Protein AF-A0A7V2T568-F1 (afdb_monomer)

Radius of gyration: 12.71 Å; Cα contacts (8 Å, |Δi|>4): 150; chains: 1; bounding box: 30×33×33 Å

Secondary structure (DSSP, 8-state):
------HHHHHHHHHHHHHHHTSTTGGGPPPHHHHHHHHHHHHHH--SEEEEE--TTSHHHHHHHHSTT--SEEEEE---HHHHHHHHHHS-GGGTTT-

Foldseek 3Di:
DDQAFDPVLLVLLVVLLVLQCPDPQNPDADHSVRSSSVLSCCVVVLEQEEEAEACFLNSNVQSCQVRPSHRQAYHYDHDDPVRVVNNVVSDDPVSVNRD

Solvent-accessible surface area (backbone atoms only — not comparable to full-atom values): 5601 Å² total; per-residue (Å²): 133,88,77,66,54,49,74,67,25,41,49,55,17,42,52,53,34,58,66,42,62,79,40,88,76,39,91,75,55,70,48,42,69,58,39,8,41,49,40,26,48,38,66,75,65,48,52,53,66,47,82,42,82,64,37,49,48,28,59,61,56,46,50,52,70,69,37,90,62,53,45,60,32,42,46,71,39,72,85,54,68,69,27,54,57,36,25,66,71,65,47,63,78,87,48,55,89,30,81

Sequence (99 aa):
MDILPTVEDETLALEIYRKFRRRPGAERIASAFALAHLAAILRQRRPRSVLEIGAGIGTVTALLLEHPSGVDRVVATENHPFCLEQLERNLDPGSRGRL

Nearest PDB structures (foldseek):
  3cbg-assembly1_A-2  TM=6.811E-01  e=4.655E-03  Synechocystis sp. PCC 6803
  5log-assembly1_A  TM=6.805E-01  e=8.647E-03  Myxococcus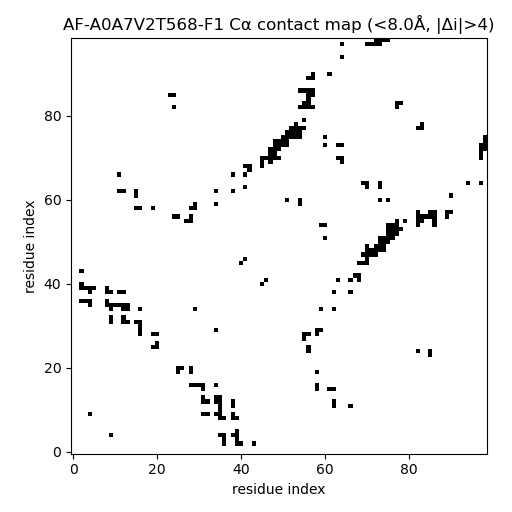 xanthus
  3tfw-assembly1_B-2  TM=5.924E-01  e=6.750E-03  Klebsiella pneumoniae subsp. pneumoniae MGH 78578
  2hnk-assembly1_C  TM=6.834E-01  e=5.543E-02  Leptospira interrogans
  8xdt-assembly1_B  TM=6.906E-01  e=8.037E-02  Lycoris longituba

Structure (mmCIF, N/CA/C/O backbone):
data_AF-A0A7V2T568-F1
#
_entry.id   AF-A0A7V2T568-F1
#
loop_
_atom_site.group_PDB
_atom_site.id
_atom_site.type_symbol
_atom_site.label_atom_id
_atom_site.label_alt_id
_atom_site.label_comp_id
_atom_site.label_asym_id
_atom_site.label_entity_id
_atom_site.label_seq_id
_atom_site.pdbx_PDB_ins_code
_atom_site.Cartn_x
_atom_site.Cartn_y
_atom_site.Cartn_z
_atom_site.occupancy
_atom_site.B_iso_or_equiv
_atom_site.auth_seq_id
_atom_site.auth_comp_id
_atom_site.auth_asym_id
_atom_site.auth_atom_id
_atom_site.pdbx_PDB_model_num
ATOM 1 N N . MET A 1 1 ? -14.542 18.824 4.911 1.00 60.22 1 MET A N 1
ATOM 2 C CA . MET A 1 1 ? -14.415 17.977 6.114 1.00 60.22 1 MET A CA 1
ATOM 3 C C . MET A 1 1 ? -13.032 17.381 6.029 1.00 60.22 1 MET A C 1
ATOM 5 O O . MET A 1 1 ? -12.788 16.616 5.101 1.00 60.22 1 MET A O 1
ATOM 9 N N . ASP A 1 2 ? -12.129 17.829 6.891 1.00 83.38 2 ASP A N 1
ATOM 10 C CA . ASP A 1 2 ? -10.715 17.477 6.791 1.00 83.38 2 ASP A CA 1
ATOM 11 C C . ASP A 1 2 ? -10.510 16.082 7.382 1.00 83.38 2 ASP A C 1
ATOM 13 O O . ASP A 1 2 ? -10.732 15.850 8.570 1.00 83.38 2 ASP A O 1
ATOM 17 N N . ILE A 1 3 ? -10.175 15.120 6.522 1.00 89.25 3 ILE A N 1
ATOM 18 C CA . ILE A 1 3 ? -9.828 13.760 6.935 1.00 89.25 3 ILE A CA 1
ATOM 19 C C . ILE A 1 3 ? -8.342 13.774 7.273 1.00 89.25 3 ILE A C 1
ATOM 21 O O . ILE A 1 3 ? -7.504 13.775 6.374 1.00 89.25 3 ILE A O 1
ATOM 25 N N . LEU A 1 4 ? -8.036 13.813 8.569 1.00 96.38 4 LEU A N 1
ATOM 26 C CA . LEU A 1 4 ? -6.666 13.797 9.071 1.00 96.38 4 LEU A CA 1
ATOM 27 C C . LEU A 1 4 ? -6.269 12.387 9.547 1.00 96.38 4 LEU A C 1
ATOM 29 O O . LEU A 1 4 ? -7.103 11.705 10.164 1.00 96.38 4 LEU A O 1
ATOM 33 N N . PRO A 1 5 ? -5.025 11.949 9.274 1.00 97.50 5 PRO A N 1
ATOM 34 C CA . PRO A 1 5 ? -4.476 10.711 9.820 1.00 97.50 5 PRO A CA 1
ATOM 35 C C . PRO A 1 5 ? -4.412 10.707 11.350 1.00 97.50 5 PRO A C 1
ATOM 37 O O . PRO A 1 5 ? -4.143 11.735 11.971 1.00 97.50 5 PRO A O 1
ATOM 40 N N . THR A 1 6 ? -4.645 9.541 11.954 1.00 97.81 6 THR A N 1
ATOM 41 C CA . THR A 1 6 ? -4.275 9.257 13.349 1.00 97.81 6 THR A CA 1
ATOM 42 C C . THR A 1 6 ? -2.906 8.577 13.423 1.00 97.81 6 THR A C 1
ATOM 44 O O . THR A 1 6 ? -2.337 8.185 12.405 1.00 97.81 6 THR A O 1
ATOM 47 N N . VAL A 1 7 ? -2.394 8.373 14.641 1.00 98.25 7 VAL A N 1
ATOM 48 C CA . VAL A 1 7 ? -1.145 7.629 14.878 1.00 98.25 7 VAL A CA 1
ATOM 49 C C . VAL A 1 7 ? -1.226 6.203 14.322 1.00 98.25 7 VAL A C 1
ATOM 51 O O . VAL A 1 7 ? -0.243 5.686 13.794 1.00 98.25 7 VAL A O 1
ATOM 54 N N . GLU A 1 8 ? -2.393 5.562 14.394 1.00 97.75 8 GLU A N 1
ATOM 55 C CA . GLU A 1 8 ? -2.614 4.226 13.835 1.00 97.75 8 GLU A CA 1
ATOM 56 C C . GLU A 1 8 ? -2.537 4.236 12.301 1.00 97.75 8 GLU A C 1
ATOM 58 O O . GLU A 1 8 ? -1.889 3.364 11.719 1.00 97.75 8 GLU A O 1
ATOM 63 N N . ASP A 1 9 ? -3.135 5.245 11.653 1.00 98.31 9 ASP A N 1
ATOM 64 C CA . ASP A 1 9 ? -3.070 5.422 10.196 1.00 98.31 9 ASP A CA 1
ATOM 65 C C . ASP A 1 9 ? -1.612 5.630 9.740 1.00 98.31 9 ASP A C 1
ATOM 67 O O . ASP A 1 9 ? -1.156 5.029 8.764 1.00 98.31 9 ASP A O 1
ATOM 71 N N . GLU A 1 10 ? -0.856 6.454 10.474 1.00 98.56 10 GLU A N 1
ATOM 72 C CA . GLU A 1 10 ? 0.563 6.722 10.218 1.00 98.56 10 GLU A CA 1
ATOM 73 C C . GLU A 1 10 ? 1.445 5.492 10.447 1.00 98.56 10 GLU A C 1
ATOM 75 O O . GLU A 1 10 ? 2.373 5.241 9.674 1.00 98.56 10 GLU A O 1
ATOM 80 N N . THR A 1 11 ? 1.147 4.704 11.482 1.00 98.50 11 THR A N 1
ATOM 81 C CA . THR A 1 11 ? 1.892 3.482 11.810 1.00 98.50 11 THR A CA 1
ATOM 82 C C . THR A 1 11 ? 1.744 2.453 10.696 1.00 98.50 11 THR A C 1
ATOM 84 O O . THR A 1 11 ? 2.752 2.012 10.138 1.00 98.50 11 THR A O 1
ATOM 87 N N . LEU A 1 12 ? 0.506 2.150 10.290 1.00 98.19 12 LEU A N 1
ATOM 88 C CA . LEU A 1 12 ? 0.230 1.235 9.179 1.00 98.19 12 LEU A CA 1
ATOM 89 C C . LEU A 1 12 ? 0.879 1.728 7.877 1.00 98.19 12 LEU A C 1
ATOM 91 O O . LEU A 1 12 ? 1.535 0.968 7.161 1.00 98.19 12 LEU A O 1
ATOM 95 N N . ALA A 1 13 ? 0.745 3.021 7.577 1.00 98.44 13 ALA A N 1
ATOM 96 C CA . ALA A 1 13 ? 1.350 3.622 6.395 1.00 98.44 13 ALA A CA 1
ATOM 97 C C . ALA A 1 13 ? 2.879 3.477 6.377 1.00 98.44 13 ALA A C 1
ATOM 99 O O . ALA A 1 13 ? 3.466 3.175 5.334 1.00 98.44 13 ALA A O 1
ATOM 100 N N . LEU A 1 14 ? 3.534 3.670 7.523 1.00 98.56 14 LEU A N 1
ATOM 101 C CA . LEU A 1 14 ? 4.982 3.551 7.654 1.00 98.56 14 LEU A CA 1
ATOM 102 C C . LEU A 1 14 ? 5.457 2.099 7.529 1.00 98.56 14 LEU A C 1
ATOM 104 O O . LEU A 1 14 ? 6.506 1.857 6.926 1.00 98.56 14 LEU A O 1
ATOM 108 N N . GLU A 1 15 ? 4.705 1.141 8.066 1.00 98.19 15 GLU A N 1
ATOM 109 C CA . GLU A 1 15 ? 4.975 -0.293 7.921 1.00 98.19 15 GLU A CA 1
ATOM 110 C C . GLU A 1 15 ? 4.908 -0.727 6.455 1.00 98.19 15 GLU A C 1
ATOM 112 O O . GLU A 1 15 ? 5.885 -1.276 5.929 1.00 98.19 15 GLU A O 1
ATOM 117 N N . ILE A 1 16 ? 3.816 -0.389 5.760 1.00 97.94 16 ILE A N 1
ATOM 118 C CA . ILE A 1 16 ? 3.649 -0.665 4.327 1.00 97.94 16 ILE A CA 1
ATOM 119 C C . ILE A 1 16 ? 4.749 0.027 3.517 1.00 97.94 16 ILE A C 1
ATOM 121 O O . ILE A 1 16 ? 5.426 -0.608 2.707 1.00 97.94 16 ILE A O 1
ATOM 125 N N . TYR A 1 17 ? 5.012 1.312 3.763 1.00 98.50 17 TYR A N 1
ATOM 126 C CA . TYR A 1 17 ? 6.070 2.031 3.055 1.00 98.50 17 TYR A CA 1
ATOM 127 C C . TYR A 1 17 ? 7.440 1.362 3.239 1.00 98.50 17 TYR A C 1
ATOM 129 O O . TYR A 1 17 ? 8.157 1.134 2.265 1.00 98.50 17 TYR A O 1
ATOM 137 N N . ARG A 1 18 ? 7.811 0.991 4.472 1.00 98.06 18 ARG A N 1
ATOM 138 C CA . ARG A 1 18 ? 9.089 0.313 4.763 1.00 98.06 18 ARG A CA 1
ATOM 139 C C . ARG A 1 18 ? 9.179 -1.063 4.105 1.00 98.06 18 ARG A C 1
ATOM 141 O O . ARG A 1 18 ? 10.254 -1.404 3.605 1.00 98.06 18 ARG A O 1
ATOM 148 N N . LYS A 1 19 ? 8.074 -1.816 4.069 1.00 96.38 19 LYS A N 1
ATOM 149 C CA . LYS A 1 19 ? 7.959 -3.108 3.370 1.00 96.38 19 LYS A CA 1
ATOM 150 C C . LYS A 1 19 ? 8.264 -2.959 1.879 1.00 96.38 19 LYS A C 1
ATOM 152 O O . LYS A 1 19 ? 9.004 -3.771 1.331 1.00 96.38 19 LYS A O 1
ATOM 157 N N . PHE A 1 20 ? 7.753 -1.909 1.234 1.00 97.88 20 PHE A N 1
ATOM 158 C CA . PHE A 1 20 ? 7.905 -1.712 -0.211 1.00 97.88 20 PHE A CA 1
ATOM 159 C C . PHE A 1 20 ? 9.159 -0.944 -0.630 1.00 97.88 20 PHE A C 1
ATOM 161 O O . PHE A 1 20 ? 9.702 -1.226 -1.692 1.00 97.88 20 PHE A O 1
ATOM 168 N N . ARG A 1 21 ? 9.693 -0.049 0.208 1.00 97.81 21 ARG A N 1
ATOM 169 C CA . ARG A 1 21 ? 10.874 0.774 -0.121 1.00 97.81 21 ARG A CA 1
ATOM 170 C C . ARG A 1 21 ? 12.129 -0.039 -0.465 1.00 97.81 21 ARG A C 1
ATOM 172 O O . ARG A 1 21 ? 13.034 0.476 -1.109 1.00 97.81 21 ARG A O 1
ATOM 179 N N . ARG A 1 22 ? 12.211 -1.288 -0.005 1.00 95.62 22 ARG A N 1
ATOM 180 C CA . ARG A 1 22 ? 13.354 -2.188 -0.244 1.00 95.62 22 ARG A CA 1
ATOM 181 C C . ARG A 1 22 ? 13.157 -3.122 -1.443 1.00 95.62 22 ARG A C 1
ATOM 183 O O . ARG A 1 22 ? 14.019 -3.958 -1.691 1.00 95.62 22 ARG A O 1
ATOM 190 N N . ARG A 1 23 ? 12.019 -3.036 -2.138 1.00 96.50 23 ARG A N 1
ATOM 191 C CA . ARG A 1 23 ? 11.657 -3.938 -3.237 1.00 96.50 23 ARG A CA 1
ATOM 192 C C . ARG A 1 23 ? 12.095 -3.362 -4.592 1.00 96.50 23 ARG A C 1
ATOM 194 O O . ARG A 1 23 ? 12.183 -2.141 -4.721 1.00 96.50 23 ARG A O 1
ATOM 201 N N . PRO A 1 24 ? 12.349 -4.205 -5.607 1.00 96.94 24 PRO A N 1
ATOM 202 C CA . PRO A 1 24 ? 12.553 -3.729 -6.974 1.00 96.94 24 PRO A CA 1
ATOM 203 C C . PRO A 1 24 ? 11.362 -2.880 -7.448 1.00 96.94 24 PRO A C 1
ATOM 205 O O . PRO A 1 24 ? 10.214 -3.281 -7.258 1.00 96.94 24 PRO A O 1
ATOM 208 N N . GLY A 1 25 ? 11.622 -1.721 -8.065 1.00 94.69 25 GLY A N 1
ATOM 209 C CA . G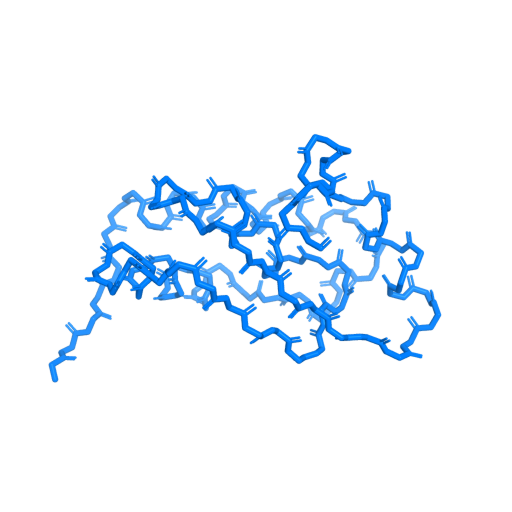LY A 1 25 ? 10.573 -0.797 -8.523 1.00 94.69 25 GLY A CA 1
ATOM 210 C C . GLY A 1 25 ? 10.091 0.213 -7.477 1.00 94.69 25 GLY A C 1
ATOM 211 O O . GLY A 1 25 ? 9.051 0.851 -7.663 1.00 94.69 25 GLY A O 1
ATOM 212 N N . ALA A 1 26 ? 10.802 0.345 -6.352 1.00 95.75 26 ALA A N 1
ATOM 213 C CA . ALA A 1 26 ? 10.427 1.231 -5.252 1.00 95.75 26 ALA A CA 1
ATOM 214 C C . ALA A 1 26 ? 10.524 2.734 -5.582 1.00 95.75 26 ALA A C 1
ATOM 216 O O . ALA A 1 26 ? 10.092 3.565 -4.785 1.00 95.75 26 ALA A O 1
ATOM 217 N N . GLU A 1 27 ? 11.074 3.117 -6.734 1.00 94.75 27 GLU A N 1
ATOM 218 C CA . GLU A 1 27 ? 11.346 4.514 -7.099 1.00 94.75 27 GLU A CA 1
ATOM 219 C C . GLU A 1 27 ? 10.064 5.343 -7.269 1.00 94.75 27 GLU A C 1
ATOM 221 O O . GLU A 1 27 ? 10.107 6.571 -7.217 1.00 94.75 27 GLU A O 1
ATOM 226 N N . ARG A 1 28 ? 8.920 4.677 -7.478 1.00 93.12 28 ARG A N 1
ATOM 227 C CA . ARG A 1 28 ? 7.624 5.313 -7.771 1.00 93.12 28 ARG A CA 1
ATOM 228 C C . ARG A 1 28 ? 6.497 4.872 -6.835 1.00 93.12 28 ARG A C 1
ATOM 230 O O . ARG A 1 28 ? 5.329 5.004 -7.188 1.00 93.12 28 ARG A O 1
ATOM 237 N N . ILE A 1 29 ? 6.824 4.339 -5.658 1.00 97.50 29 ILE A N 1
ATOM 238 C CA . ILE A 1 29 ? 5.805 3.921 -4.685 1.00 97.50 29 ILE A CA 1
ATOM 239 C C . ILE A 1 29 ? 5.140 5.120 -4.012 1.00 97.50 29 ILE A C 1
ATOM 241 O O . ILE A 1 29 ? 5.727 6.198 -3.892 1.00 97.50 29 ILE A O 1
ATOM 245 N N . ALA A 1 30 ? 3.926 4.907 -3.509 1.00 97.12 30 ALA A N 1
ATOM 246 C CA . ALA A 1 30 ? 3.254 5.889 -2.672 1.00 97.12 30 ALA A CA 1
ATOM 247 C C . ALA A 1 30 ? 4.101 6.224 -1.432 1.00 97.12 30 ALA A C 1
ATOM 249 O O . ALA A 1 30 ? 4.670 5.343 -0.782 1.00 97.12 30 ALA A O 1
ATOM 250 N N . SER A 1 31 ? 4.184 7.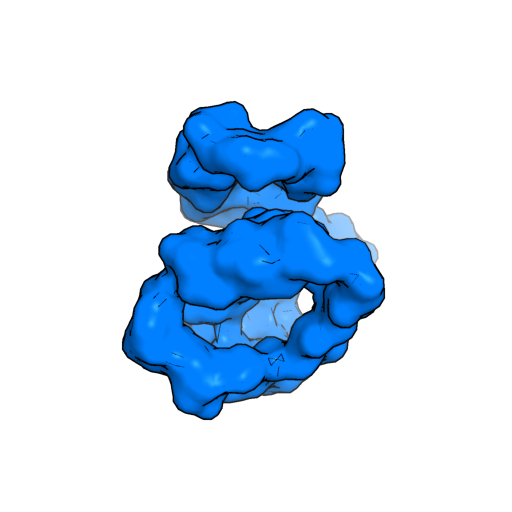513 -1.101 1.00 97.88 31 SER A N 1
ATOM 251 C CA . SER A 1 31 ? 4.884 7.975 0.097 1.00 97.88 31 SER A CA 1
ATOM 252 C C . SER A 1 31 ? 4.125 7.570 1.363 1.00 97.88 31 SER A C 1
ATOM 254 O O . SER A 1 31 ? 2.903 7.425 1.343 1.00 97.88 31 SER A O 1
ATOM 256 N N . ALA A 1 32 ? 4.828 7.467 2.495 1.00 98.06 32 ALA A N 1
ATOM 257 C CA . ALA A 1 32 ? 4.184 7.234 3.792 1.00 98.06 32 ALA A CA 1
ATOM 258 C C . ALA A 1 32 ? 3.105 8.291 4.105 1.00 98.06 32 ALA A C 1
ATOM 260 O O . ALA A 1 32 ? 2.051 7.959 4.632 1.00 98.06 32 ALA A O 1
ATOM 261 N N . PHE A 1 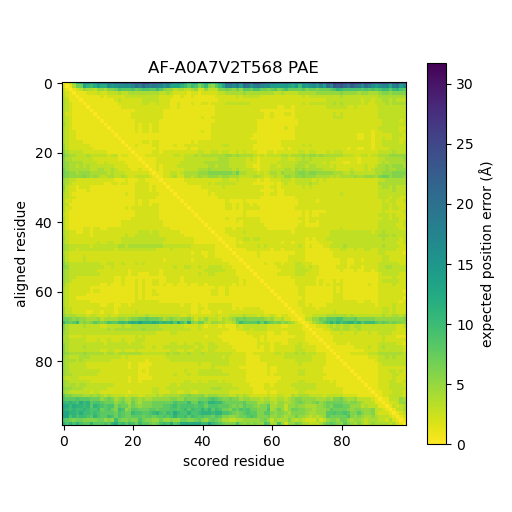33 ? 3.324 9.548 3.700 1.00 98.00 33 PHE A N 1
ATOM 262 C CA . PHE A 1 33 ? 2.337 10.621 3.843 1.00 98.00 33 PHE A CA 1
ATOM 263 C C . PHE A 1 33 ? 1.042 10.341 3.064 1.00 98.00 33 PHE A C 1
ATOM 265 O O . PHE A 1 33 ? -0.052 10.473 3.614 1.00 98.00 33 PHE A O 1
ATOM 272 N N . ALA A 1 34 ? 1.156 9.934 1.794 1.00 98.12 34 ALA A N 1
ATOM 273 C CA . ALA A 1 34 ? -0.003 9.609 0.965 1.00 98.12 34 ALA A CA 1
ATOM 274 C C . ALA A 1 34 ? -0.745 8.371 1.495 1.00 98.12 34 ALA A C 1
ATOM 276 O O . ALA A 1 34 ? -1.974 8.363 1.556 1.00 98.12 34 ALA A O 1
ATOM 277 N N . LEU A 1 35 ? 0.003 7.355 1.936 1.00 98.56 35 LEU A N 1
ATOM 278 C CA . LEU A 1 35 ? -0.553 6.143 2.534 1.00 98.56 35 LEU A CA 1
ATOM 279 C C . LEU A 1 35 ? -1.311 6.442 3.838 1.00 98.56 35 LEU A C 1
ATOM 281 O O . LEU A 1 35 ? -2.395 5.903 4.028 1.00 98.56 35 LEU A O 1
ATOM 285 N N . ALA A 1 36 ? -0.808 7.339 4.693 1.00 98.56 36 ALA A N 1
ATOM 286 C CA . ALA A 1 36 ? -1.479 7.711 5.943 1.00 98.56 36 ALA A CA 1
ATOM 287 C C . ALA A 1 36 ? -2.830 8.400 5.691 1.00 98.56 36 ALA A C 1
ATOM 289 O O . ALA A 1 36 ? -3.829 8.094 6.339 1.00 98.56 36 ALA A O 1
ATOM 290 N N . HIS A 1 37 ? -2.898 9.284 4.692 1.00 98.19 37 HIS A N 1
ATOM 291 C CA . HIS A 1 37 ? -4.159 9.926 4.310 1.00 98.19 37 HIS A CA 1
ATOM 292 C C . HIS A 1 37 ? -5.137 8.940 3.674 1.00 98.19 37 HIS A C 1
ATOM 294 O O . HIS A 1 37 ? -6.335 8.994 3.953 1.00 98.19 37 HIS A O 1
ATOM 300 N N . LEU A 1 38 ? -4.644 8.006 2.858 1.00 98.00 38 LEU A N 1
ATOM 301 C CA . LEU A 1 38 ? -5.485 6.946 2.315 1.00 98.00 38 LEU A CA 1
ATOM 302 C C . LEU A 1 38 ? -6.031 6.040 3.431 1.00 98.00 38 LEU A C 1
ATOM 304 O O . LEU A 1 38 ? -7.227 5.759 3.433 1.00 98.00 38 LEU A O 1
ATOM 308 N N . ALA A 1 39 ? -5.212 5.653 4.412 1.00 98.31 39 ALA A N 1
ATOM 309 C CA . ALA A 1 39 ? -5.660 4.897 5.584 1.00 98.31 39 ALA A CA 1
ATOM 310 C C . ALA A 1 39 ? -6.763 5.646 6.354 1.00 98.31 39 ALA A C 1
ATOM 312 O O . ALA A 1 39 ? -7.836 5.094 6.600 1.00 98.31 39 ALA A O 1
ATOM 313 N N . ALA A 1 40 ? -6.584 6.948 6.592 1.00 98.06 40 ALA A N 1
ATOM 314 C CA . ALA A 1 40 ? -7.602 7.783 7.227 1.00 98.06 40 ALA A CA 1
ATOM 315 C C . ALA A 1 40 ? -8.929 7.805 6.439 1.00 98.06 40 ALA A C 1
ATOM 317 O O . ALA A 1 40 ? -10.015 7.714 7.024 1.00 98.06 40 ALA A O 1
ATOM 318 N N . ILE A 1 41 ? -8.859 7.869 5.103 1.00 97.31 41 ILE A N 1
ATOM 319 C CA . ILE A 1 41 ? -10.035 7.776 4.226 1.00 97.31 41 ILE A CA 1
ATOM 320 C C . ILE A 1 41 ? -10.705 6.405 4.370 1.00 97.31 41 ILE A C 1
ATOM 322 O O . ILE A 1 41 ? -11.924 6.350 4.540 1.00 97.31 41 ILE A O 1
ATOM 326 N N . LEU A 1 42 ? -9.948 5.306 4.344 1.00 97.56 42 LEU A N 1
ATOM 327 C CA . LEU A 1 42 ? -10.485 3.947 4.493 1.00 97.56 42 LEU A CA 1
ATOM 328 C C . LEU A 1 42 ? -11.155 3.748 5.854 1.00 97.56 42 LEU A C 1
ATOM 330 O O . LEU A 1 42 ? -12.264 3.217 5.924 1.00 97.56 42 LEU A O 1
ATOM 334 N N . ARG A 1 43 ? -10.529 4.229 6.930 1.00 96.69 43 ARG A N 1
ATOM 335 C CA . ARG A 1 43 ? -11.065 4.174 8.295 1.00 96.69 43 ARG A CA 1
ATOM 336 C C . ARG A 1 43 ? -12.394 4.914 8.425 1.00 96.69 43 ARG A C 1
ATOM 338 O O . ARG A 1 43 ? -13.318 4.387 9.042 1.00 96.69 43 ARG A O 1
ATOM 345 N N . GLN A 1 44 ? -12.509 6.108 7.843 1.00 96.06 44 GLN A N 1
ATOM 346 C CA . GLN A 1 44 ? -13.722 6.925 7.957 1.00 96.06 44 GLN A CA 1
ATOM 347 C C . GLN A 1 44 ? -14.827 6.522 6.976 1.00 96.06 44 GLN A C 1
ATOM 349 O O . GLN A 1 44 ? -16.004 6.551 7.329 1.00 96.06 44 GLN A O 1
ATOM 354 N N . ARG A 1 45 ? -14.472 6.172 5.734 1.00 95.75 45 ARG A N 1
ATOM 355 C CA . ARG A 1 45 ? -15.442 5.878 4.666 1.00 95.75 45 ARG A CA 1
ATOM 356 C C . ARG A 1 45 ? -15.831 4.410 4.593 1.00 95.75 45 ARG A C 1
ATOM 358 O O . ARG A 1 45 ? -16.925 4.120 4.125 1.00 95.75 45 ARG A O 1
ATOM 365 N N . ARG A 1 46 ? -14.952 3.509 5.045 1.00 96.00 46 ARG A N 1
ATOM 366 C CA . ARG A 1 46 ? -15.135 2.048 5.062 1.00 96.00 46 ARG A CA 1
ATOM 367 C C . ARG A 1 46 ? -15.706 1.508 3.740 1.00 96.00 46 ARG A C 1
ATOM 369 O O . ARG A 1 46 ? -16.770 0.886 3.744 1.00 96.00 46 ARG A O 1
ATOM 376 N N . PRO A 1 47 ? -15.049 1.780 2.596 1.00 96.62 47 PRO A N 1
ATOM 377 C CA . PRO A 1 47 ? -15.547 1.310 1.313 1.00 96.62 47 PRO A CA 1
ATOM 378 C C . PRO A 1 47 ? -15.514 -0.220 1.253 1.00 96.62 47 PRO A C 1
ATOM 380 O O . PRO A 1 47 ? -14.537 -0.843 1.662 1.00 96.62 47 PRO A O 1
ATOM 383 N N . ARG A 1 48 ? -16.567 -0.819 0.687 1.00 95.94 48 ARG A N 1
ATOM 384 C CA . ARG A 1 48 ? -16.608 -2.263 0.408 1.00 95.94 48 ARG A CA 1
ATOM 385 C C . ARG A 1 48 ? -15.793 -2.643 -0.821 1.00 95.94 48 ARG A C 1
ATOM 387 O O . ARG A 1 48 ? -15.168 -3.694 -0.846 1.00 95.94 48 ARG A O 1
ATOM 394 N N . SER A 1 49 ? -15.792 -1.783 -1.835 1.00 97.12 49 SER A N 1
ATOM 395 C CA . SER A 1 49 ? -15.087 -2.016 -3.091 1.00 97.12 49 SER A CA 1
ATOM 396 C C . SER A 1 49 ? -14.257 -0.810 -3.506 1.00 97.12 49 SER A C 1
ATOM 398 O O . SER A 1 49 ? -14.742 0.320 -3.413 1.00 97.12 49 SER A O 1
ATOM 400 N N . VAL A 1 50 ? -13.051 -1.048 -4.016 1.00 98.12 50 VAL A N 1
ATOM 401 C CA . VAL A 1 50 ? -12.131 -0.010 -4.500 1.00 98.12 50 VAL A CA 1
ATOM 402 C C . VAL A 1 50 ? -11.647 -0.355 -5.905 1.00 98.12 50 VAL A C 1
ATOM 404 O O . VAL A 1 50 ? -11.261 -1.490 -6.167 1.00 98.12 50 VAL A O 1
ATOM 407 N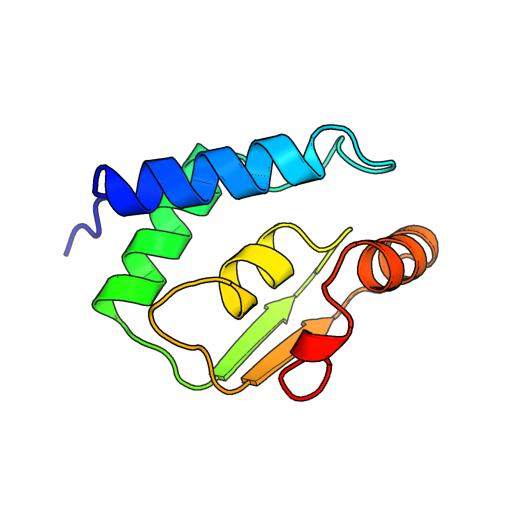 N . LEU A 1 51 ? -11.661 0.633 -6.802 1.00 98.12 51 LEU A N 1
ATOM 408 C CA . LEU A 1 51 ? -10.975 0.575 -8.092 1.00 98.12 51 LEU A CA 1
ATOM 409 C C . LEU A 1 51 ? -9.650 1.333 -7.969 1.00 98.12 51 LEU A C 1
ATOM 411 O O . LEU A 1 51 ? -9.645 2.524 -7.662 1.00 98.12 51 LEU A O 1
ATOM 415 N N . GLU A 1 52 ? -8.548 0.645 -8.228 1.00 98.12 52 GLU A N 1
ATOM 416 C CA . GLU A 1 52 ? -7.196 1.188 -8.271 1.00 98.12 52 GLU A CA 1
ATOM 417 C C . GLU A 1 52 ? -6.713 1.264 -9.727 1.00 98.12 52 GLU A C 1
ATOM 419 O O . GLU A 1 52 ? -6.728 0.280 -10.473 1.00 98.12 52 GLU A O 1
ATOM 424 N N . ILE A 1 53 ? -6.276 2.452 -10.145 1.00 97.88 53 ILE A N 1
ATOM 425 C CA . ILE A 1 53 ? -5.720 2.690 -11.479 1.00 97.88 53 ILE A CA 1
ATOM 426 C C . ILE A 1 53 ? -4.227 2.965 -11.331 1.00 97.88 53 ILE A C 1
ATOM 428 O O . ILE A 1 53 ? -3.852 3.959 -10.713 1.00 97.88 53 ILE A O 1
ATOM 432 N N . GLY A 1 54 ? -3.390 2.099 -11.906 1.00 96.94 54 GLY A N 1
ATOM 433 C CA . GLY A 1 54 ? -1.934 2.161 -11.769 1.00 96.94 54 GLY A CA 1
ATOM 434 C C . GLY A 1 54 ? -1.449 1.543 -10.458 1.00 96.94 54 GLY A C 1
ATOM 435 O O . GLY A 1 54 ? -0.924 2.249 -9.600 1.00 96.94 54 GLY A O 1
ATOM 436 N N . ALA A 1 55 ? -1.619 0.226 -10.312 1.00 97.12 55 ALA A N 1
ATOM 437 C CA . ALA A 1 55 ? -1.226 -0.519 -9.109 1.00 97.12 55 ALA A CA 1
ATOM 438 C C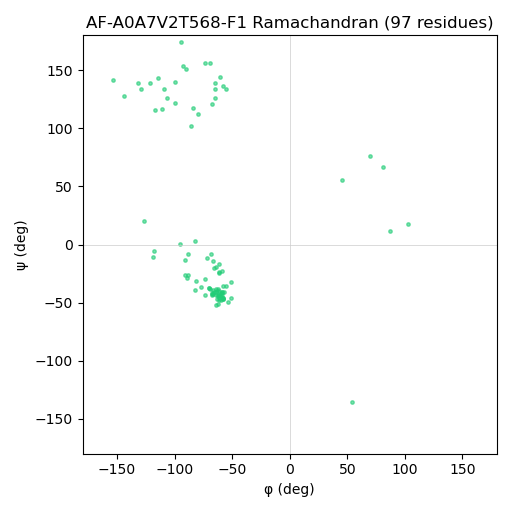 . ALA A 1 55 ? 0.287 -0.463 -8.821 1.00 97.12 55 ALA A C 1
ATOM 440 O O . ALA A 1 55 ? 0.737 -0.649 -7.681 1.00 97.12 55 ALA A O 1
ATOM 441 N N . GLY A 1 56 ? 1.099 -0.220 -9.858 1.00 97.81 56 GLY A N 1
ATOM 442 C CA . GLY A 1 56 ? 2.548 -0.263 -9.771 1.00 97.81 56 GLY A CA 1
ATOM 443 C C . GLY A 1 56 ? 3.006 -1.605 -9.211 1.00 97.81 56 GLY A C 1
ATOM 444 O O . GLY A 1 56 ? 2.489 -2.660 -9.567 1.00 97.81 56 GLY A O 1
ATOM 445 N N . ILE A 1 57 ? 3.960 -1.566 -8.283 1.00 97.88 57 ILE A N 1
ATOM 446 C CA . ILE A 1 57 ? 4.443 -2.780 -7.615 1.00 97.88 57 ILE A CA 1
ATOM 447 C C . ILE A 1 57 ? 3.561 -3.234 -6.438 1.00 97.88 57 ILE A C 1
ATOM 449 O O . ILE A 1 57 ? 3.942 -4.185 -5.753 1.00 97.88 57 ILE A O 1
ATOM 453 N N . GLY A 1 58 ? 2.432 -2.559 -6.172 1.00 97.38 58 GLY A N 1
ATOM 454 C CA . GLY A 1 58 ? 1.415 -2.984 -5.200 1.00 97.38 58 GLY A CA 1
ATOM 455 C C . GLY A 1 58 ? 1.398 -2.279 -3.849 1.00 97.38 58 GLY A C 1
ATOM 456 O O . GLY A 1 58 ? 0.841 -2.820 -2.900 1.00 97.38 58 GLY A O 1
ATOM 457 N N . THR A 1 59 ? 2.022 -1.107 -3.699 1.00 97.94 59 THR A N 1
ATOM 458 C CA . THR A 1 59 ? 2.094 -0.434 -2.385 1.00 97.94 59 THR A CA 1
ATOM 459 C C . THR A 1 59 ? 0.727 0.048 -1.897 1.00 97.94 59 THR A C 1
ATOM 461 O O . THR A 1 59 ? 0.392 -0.144 -0.730 1.00 97.94 59 THR A O 1
ATOM 464 N N . VAL A 1 60 ? -0.074 0.651 -2.781 1.00 98.25 60 VAL A N 1
ATOM 465 C CA . VAL A 1 60 ? -1.444 1.079 -2.457 1.00 98.25 60 VAL A CA 1
ATOM 466 C C . VAL A 1 60 ? -2.368 -0.134 -2.363 1.00 98.25 60 VAL A C 1
ATOM 468 O O . VAL A 1 60 ? -3.095 -0.251 -1.379 1.00 98.25 60 VAL A O 1
ATOM 471 N N . THR A 1 61 ? -2.259 -1.084 -3.294 1.00 97.81 61 THR A N 1
ATOM 472 C CA . THR A 1 61 ? -2.972 -2.369 -3.240 1.00 97.81 61 THR A CA 1
ATOM 473 C C . THR A 1 61 ? -2.793 -3.085 -1.899 1.00 97.81 61 THR A C 1
ATOM 475 O O . THR A 1 61 ? -3.769 -3.518 -1.289 1.00 97.81 61 THR A O 1
ATOM 478 N N . ALA A 1 62 ? -1.558 -3.162 -1.391 1.00 97.12 62 ALA A N 1
ATOM 479 C CA . ALA A 1 62 ? -1.268 -3.760 -0.091 1.00 97.12 62 ALA A CA 1
ATOM 480 C C . ALA A 1 62 ? -1.961 -3.012 1.049 1.00 97.12 62 ALA A C 1
ATOM 482 O O . ALA A 1 62 ? -2.608 -3.648 1.87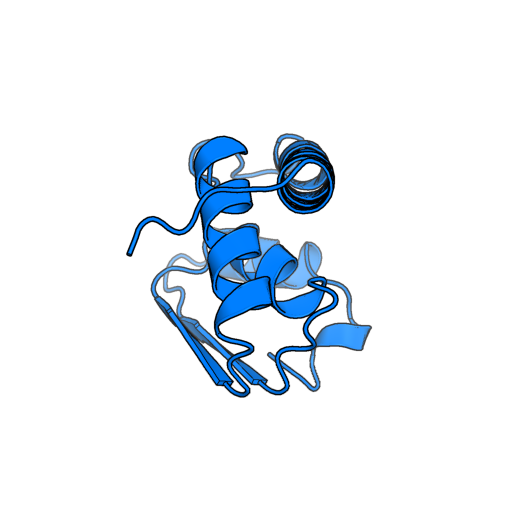4 1.00 97.12 62 ALA A O 1
ATOM 483 N N . LEU A 1 63 ? -1.901 -1.674 1.067 1.00 97.81 63 LEU A N 1
ATOM 484 C CA . LEU A 1 63 ? -2.622 -0.893 2.072 1.00 97.81 63 LEU A CA 1
ATOM 485 C C . LEU A 1 63 ? -4.127 -1.196 2.028 1.00 97.81 63 LEU A C 1
ATOM 487 O O . LEU A 1 63 ? -4.712 -1.450 3.072 1.00 97.81 63 LEU A O 1
ATOM 491 N N . LEU A 1 64 ? -4.748 -1.217 0.845 1.00 97.31 64 LEU A N 1
ATOM 492 C CA . LEU A 1 64 ? -6.181 -1.501 0.691 1.00 97.31 64 LEU A CA 1
ATOM 493 C C . LEU A 1 64 ? -6.576 -2.880 1.250 1.00 97.31 64 LEU A C 1
ATOM 495 O O . LEU A 1 64 ? -7.617 -3.006 1.896 1.00 97.31 64 LEU A O 1
ATOM 499 N N . LEU A 1 65 ? -5.749 -3.901 1.014 1.00 95.31 65 LEU A N 1
ATOM 500 C CA . LEU A 1 65 ? -6.015 -5.290 1.406 1.00 95.31 65 LEU A CA 1
ATOM 501 C C . LEU A 1 65 ? -5.686 -5.586 2.878 1.00 95.31 65 LEU A C 1
ATOM 503 O O . LEU A 1 65 ? -6.339 -6.444 3.487 1.00 95.31 65 LEU A O 1
ATOM 507 N N . GLU A 1 66 ? -4.681 -4.902 3.429 1.00 94.75 66 GLU A N 1
ATOM 508 C CA . GLU A 1 66 ? -4.183 -5.064 4.804 1.00 94.75 66 GLU A CA 1
ATOM 509 C C . GLU A 1 66 ? -4.885 -4.113 5.798 1.00 94.75 66 GLU A C 1
ATOM 511 O O . GLU A 1 66 ? -4.803 -4.318 7.008 1.00 94.75 66 GLU A O 1
ATOM 516 N N . HIS A 1 67 ? -5.618 -3.096 5.322 1.00 96.06 67 HIS A N 1
ATOM 517 C CA . HIS A 1 67 ? -6.279 -2.126 6.197 1.00 96.06 67 HIS A CA 1
ATOM 518 C C . HIS A 1 67 ? -7.387 -2.766 7.071 1.00 96.06 67 HIS A C 1
ATOM 520 O O . HIS A 1 67 ? -8.277 -3.442 6.541 1.00 96.06 67 HIS A O 1
ATOM 526 N N . PRO A 1 68 ? -7.448 -2.470 8.390 1.00 93.00 68 PRO A N 1
ATOM 527 C CA . PRO A 1 68 ? -8.423 -3.067 9.316 1.00 93.00 68 PRO A CA 1
ATOM 528 C C . PRO A 1 68 ? -9.898 -2.781 9.008 1.00 93.00 68 PRO A C 1
ATOM 530 O O . PRO A 1 68 ? -10.784 -3.457 9.525 1.00 93.00 68 PRO A O 1
ATOM 533 N N . SER A 1 69 ? -10.195 -1.771 8.182 1.00 89.69 69 SER A N 1
ATOM 534 C CA . SER A 1 69 ? -11.574 -1.497 7.751 1.00 89.69 69 SER A CA 1
ATOM 535 C C . SER A 1 69 ? -12.171 -2.628 6.914 1.00 89.69 69 SER A C 1
ATOM 537 O O . SER A 1 69 ? -13.395 -2.670 6.811 1.00 89.69 69 SER A O 1
ATOM 539 N N . GLY A 1 70 ? -11.328 -3.496 6.337 1.00 82.50 70 GLY A N 1
ATOM 540 C CA . GLY A 1 70 ? -11.736 -4.669 5.570 1.00 82.50 70 GLY A CA 1
ATOM 541 C C . GLY A 1 70 ? -12.385 -4.299 4.243 1.00 82.50 70 GLY A C 1
ATOM 542 O O . GLY A 1 70 ? -13.601 -4.371 4.115 1.00 82.50 70 GLY A O 1
ATOM 543 N N . VAL A 1 71 ? -11.584 -3.893 3.252 1.00 94.69 71 VAL A N 1
ATOM 544 C CA . VAL A 1 71 ? -12.086 -3.768 1.875 1.00 94.69 71 VAL A CA 1
ATOM 545 C C . VAL A 1 71 ? -12.407 -5.175 1.360 1.00 94.69 71 VAL A C 1
ATOM 547 O O . VAL A 1 71 ? -11.528 -6.040 1.327 1.00 94.69 71 VAL A O 1
ATOM 550 N N . ASP A 1 72 ? -13.666 -5.401 0.981 1.00 94.56 72 ASP A N 1
ATOM 551 C CA . ASP A 1 72 ? -14.149 -6.701 0.499 1.00 94.56 72 ASP A CA 1
ATOM 552 C C . ASP A 1 72 ? -13.565 -7.024 -0.884 1.00 94.56 72 ASP A C 1
ATOM 554 O O . ASP A 1 72 ? -13.240 -8.175 -1.173 1.00 94.56 72 ASP A O 1
ATOM 558 N N . ARG A 1 73 ? -13.432 -6.002 -1.744 1.00 96.56 73 ARG A N 1
ATOM 559 C CA . ARG A 1 73 ? -12.940 -6.146 -3.119 1.00 96.56 73 ARG A CA 1
ATOM 560 C C . ARG A 1 73 ? -12.080 -4.968 -3.572 1.00 96.56 73 ARG A C 1
ATOM 562 O O . ARG A 1 73 ? -12.522 -3.824 -3.569 1.00 96.56 73 ARG A O 1
ATOM 569 N N . VAL A 1 74 ? -10.896 -5.257 -4.074 1.00 97.44 74 VAL A N 1
ATOM 570 C CA . VAL A 1 74 ? -10.034 -4.341 -4.814 1.00 97.44 74 VAL A CA 1
ATOM 571 C C . VAL A 1 74 ? -10.029 -4.805 -6.265 1.00 97.44 74 VAL A C 1
ATOM 573 O O . VAL A 1 74 ? -9.939 -5.991 -6.532 1.00 97.44 74 VAL A O 1
ATOM 576 N N . VAL A 1 75 ? -10.185 -3.887 -7.209 1.00 97.25 75 VAL A N 1
ATOM 577 C CA . VAL A 1 75 ? -9.939 -4.141 -8.632 1.00 97.25 75 VAL A CA 1
ATOM 578 C C . VAL A 1 75 ? -8.799 -3.228 -9.023 1.00 97.25 75 VAL A C 1
ATOM 580 O O . VAL A 1 75 ? -8.956 -2.013 -8.952 1.00 97.25 75 VAL A O 1
ATOM 583 N N . ALA A 1 76 ? -7.661 -3.792 -9.407 1.00 96.94 76 ALA A N 1
ATOM 584 C CA . ALA A 1 76 ? -6.474 -3.020 -9.741 1.00 96.94 76 ALA A CA 1
ATOM 585 C C . ALA A 1 76 ? -6.121 -3.162 -11.225 1.00 96.94 76 ALA A C 1
ATOM 587 O O . ALA A 1 76 ? -6.276 -4.229 -11.817 1.00 96.94 76 ALA A O 1
ATOM 588 N N . THR A 1 77 ? -5.639 -2.080 -11.831 1.00 97.62 77 THR A N 1
ATOM 589 C CA . THR A 1 77 ? -5.151 -2.079 -13.217 1.00 97.62 77 THR A CA 1
ATOM 590 C C . THR A 1 77 ? -3.699 -1.630 -13.273 1.00 97.62 77 THR A C 1
ATOM 592 O O . THR A 1 77 ? -3.293 -0.700 -12.578 1.00 97.62 77 THR A O 1
ATOM 595 N N . GLU A 1 78 ? -2.909 -2.300 -14.103 1.00 97.56 78 GLU A N 1
ATOM 596 C CA . GLU A 1 78 ? -1.505 -1.996 -14.367 1.00 97.56 78 GLU A CA 1
ATOM 597 C C . GLU A 1 78 ? -1.171 -2.512 -15.771 1.00 97.56 78 GLU A C 1
ATOM 599 O O . GLU A 1 78 ? -1.683 -3.553 -16.186 1.00 97.56 78 GLU A O 1
ATOM 604 N N . ASN A 1 79 ? -0.362 -1.771 -16.526 1.00 97.25 79 ASN A N 1
ATOM 605 C CA . ASN A 1 79 ? -0.013 -2.116 -17.906 1.00 97.25 79 ASN A CA 1
ATOM 606 C C . ASN A 1 79 ? 1.489 -2.348 -18.107 1.00 97.25 79 ASN A C 1
ATOM 608 O O . ASN A 1 79 ? 1.892 -2.845 -19.158 1.00 97.25 79 ASN A O 1
ATOM 612 N N . HIS A 1 80 ? 2.317 -2.012 -17.120 1.00 97.62 80 HIS A N 1
ATOM 613 C CA . HIS A 1 80 ? 3.752 -2.203 -17.172 1.00 97.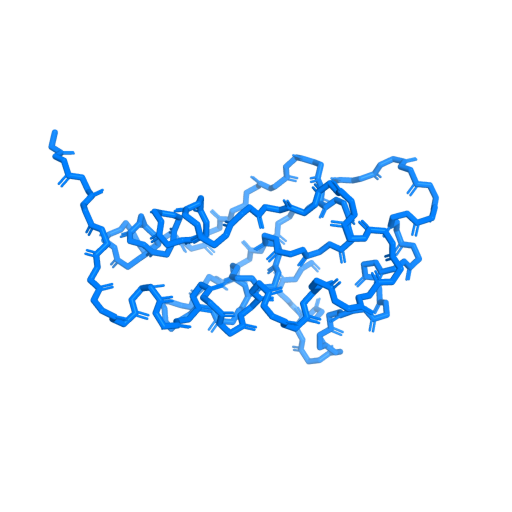62 80 HIS A CA 1
ATOM 614 C C . HIS A 1 80 ? 4.115 -3.641 -16.749 1.00 97.62 80 HIS A C 1
ATOM 616 O O . HIS A 1 80 ? 3.899 -4.004 -15.589 1.00 97.62 80 HIS A O 1
ATOM 622 N N . PRO A 1 81 ? 4.716 -4.469 -17.631 1.00 97.81 81 PRO A N 1
ATOM 623 C CA . 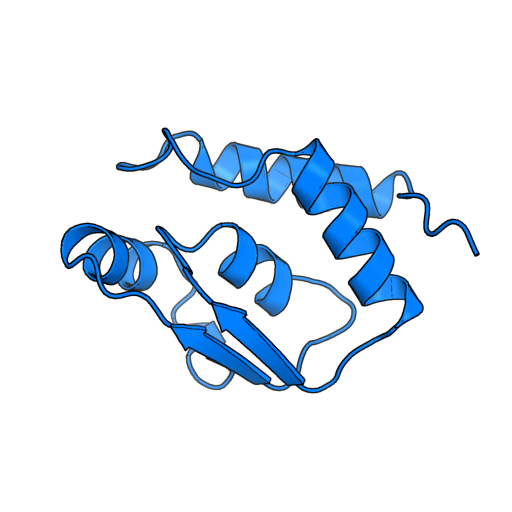PRO A 1 81 ? 4.943 -5.894 -17.357 1.00 97.81 81 PRO A CA 1
ATOM 624 C C . PRO A 1 81 ? 5.757 -6.171 -16.090 1.00 97.81 81 PRO A C 1
ATOM 626 O O . PRO A 1 81 ? 5.405 -7.040 -15.299 1.00 97.81 81 PRO A O 1
ATOM 629 N N . PHE A 1 82 ? 6.807 -5.381 -15.849 1.00 97.44 82 PHE A N 1
ATOM 630 C CA . PHE A 1 82 ? 7.600 -5.493 -14.624 1.00 97.44 82 PHE A CA 1
ATOM 631 C C . PHE A 1 82 ? 6.765 -5.201 -13.368 1.00 97.44 82 PHE A C 1
ATOM 633 O O . PHE A 1 82 ? 6.933 -5.867 -12.351 1.00 97.44 82 PHE A O 1
ATOM 640 N N . CYS A 1 83 ? 5.852 -4.227 -13.426 1.00 97.62 83 CYS A N 1
ATOM 641 C CA . CYS A 1 83 ? 5.005 -3.896 -12.284 1.00 97.62 83 CYS A CA 1
ATOM 642 C C . CYS A 1 83 ? 4.032 -5.036 -11.992 1.00 97.62 83 CYS A C 1
ATOM 644 O O . CYS A 1 83 ? 3.908 -5.411 -10.836 1.00 97.62 83 CYS A O 1
ATOM 646 N N . LEU A 1 84 ? 3.432 -5.641 -13.023 1.00 96.62 84 LEU A N 1
ATOM 647 C CA . LEU A 1 84 ? 2.568 -6.820 -12.880 1.00 96.62 84 LEU A CA 1
ATOM 648 C C . LEU A 1 84 ? 3.300 -7.995 -12.214 1.00 96.62 84 LEU A C 1
ATOM 650 O O . LEU A 1 84 ? 2.782 -8.591 -11.272 1.00 96.62 84 LEU A O 1
ATOM 654 N N . GLU A 1 85 ? 4.528 -8.286 -12.650 1.00 97.06 85 GLU A N 1
ATOM 655 C CA . GLU A 1 85 ? 5.357 -9.342 -12.056 1.00 97.06 85 GLU A CA 1
ATOM 656 C C . GLU A 1 85 ? 5.688 -9.047 -10.585 1.00 97.06 85 GLU A C 1
ATOM 658 O O . GLU A 1 85 ? 5.599 -9.927 -9.725 1.00 97.06 85 GLU A O 1
ATOM 663 N N . GLN A 1 86 ? 6.070 -7.805 -10.270 1.00 97.19 86 GLN A N 1
ATOM 664 C CA . GLN A 1 86 ? 6.351 -7.414 -8.890 1.00 97.19 86 GLN A CA 1
ATOM 665 C C . GLN A 1 86 ? 5.084 -7.420 -8.035 1.00 97.19 86 GLN A C 1
ATOM 667 O O . GLN A 1 86 ? 5.136 -7.915 -6.916 1.00 97.19 86 GLN A O 1
ATOM 672 N N . LEU A 1 87 ? 3.957 -6.922 -8.545 1.00 95.38 87 LEU A N 1
ATOM 673 C CA . LEU A 1 87 ? 2.659 -6.910 -7.870 1.00 95.38 87 LEU A CA 1
ATOM 674 C C . LEU A 1 87 ? 2.278 -8.320 -7.408 1.00 95.38 87 LEU A C 1
ATOM 676 O O . LEU A 1 87 ? 1.988 -8.515 -6.229 1.00 95.38 87 LEU A O 1
ATOM 680 N N . GLU A 1 88 ? 2.374 -9.315 -8.295 1.00 94.00 88 GLU A N 1
ATOM 681 C CA . GLU A 1 88 ? 2.078 -10.711 -7.955 1.00 94.00 88 GLU A CA 1
ATOM 682 C C . GLU A 1 88 ? 3.001 -11.263 -6.856 1.00 94.00 88 GLU A C 1
ATOM 684 O O . GLU A 1 88 ? 2.543 -11.980 -5.966 1.00 94.00 88 GLU A O 1
ATOM 689 N N . ARG A 1 89 ? 4.293 -10.918 -6.889 1.00 95.00 89 ARG A N 1
ATOM 690 C CA . ARG A 1 89 ? 5.286 -11.361 -5.890 1.00 95.00 89 ARG A CA 1
ATOM 691 C C . ARG A 1 89 ? 5.142 -10.668 -4.540 1.00 95.00 89 ARG A C 1
ATOM 693 O O . ARG A 1 89 ? 5.544 -11.206 -3.510 1.00 95.00 89 ARG A O 1
ATOM 700 N N . ASN A 1 90 ? 4.653 -9.438 -4.560 1.00 95.06 90 ASN A N 1
ATOM 701 C CA . ASN A 1 90 ? 4.711 -8.525 -3.432 1.00 95.06 90 ASN A CA 1
ATOM 702 C C . ASN A 1 90 ? 3.522 -8.647 -2.489 1.00 95.06 90 ASN A C 1
ATOM 704 O O . ASN A 1 90 ? 3.656 -8.275 -1.311 1.00 95.06 90 ASN A O 1
ATOM 708 N N . LEU A 1 91 ? 2.389 -9.107 -3.010 1.00 91.94 91 LEU A N 1
ATOM 709 C CA . LEU A 1 91 ? 1.143 -9.256 -2.278 1.00 91.94 91 LEU A CA 1
ATOM 710 C C . LEU A 1 91 ? 1.030 -10.637 -1.635 1.00 91.94 91 LEU A C 1
ATOM 712 O O . LEU A 1 91 ? 1.574 -11.625 -2.122 1.00 91.94 91 LEU A O 1
ATOM 716 N N . ASP A 1 92 ? 0.312 -10.693 -0.515 1.00 87.12 92 ASP A N 1
ATOM 717 C CA . ASP A 1 92 ? 0.031 -11.947 0.178 1.00 87.12 92 ASP A CA 1
ATOM 718 C C . ASP A 1 92 ? -0.851 -12.847 -0.712 1.00 87.12 92 ASP A C 1
ATOM 720 O O . ASP A 1 92 ? -1.931 -12.407 -1.121 1.00 87.12 92 ASP A O 1
ATOM 724 N N . PRO A 1 93 ? -0.465 -14.105 -0.998 1.00 83.94 93 PRO A N 1
ATOM 725 C CA . PRO A 1 93 ? -1.313 -15.048 -1.726 1.00 83.94 93 PRO A CA 1
ATOM 726 C C . PRO A 1 93 ? -2.734 -15.186 -1.155 1.00 83.94 93 PRO A C 1
ATOM 728 O O . PRO A 1 93 ? -3.679 -15.370 -1.925 1.00 83.94 93 PRO A O 1
ATOM 731 N N . GLY A 1 94 ? -2.914 -15.037 0.164 1.00 83.94 94 GLY A N 1
ATOM 732 C CA . GLY A 1 94 ? -4.223 -15.074 0.829 1.00 83.94 94 GLY A CA 1
ATOM 733 C C . GLY A 1 94 ? -5.149 -13.907 0.464 1.00 83.94 94 GLY A C 1
ATOM 734 O O . GLY A 1 94 ? -6.353 -13.961 0.709 1.00 83.94 94 GLY A O 1
ATOM 735 N N . SER A 1 95 ? -4.618 -12.855 -0.162 1.00 82.50 95 SER A N 1
ATOM 736 C CA . SER A 1 95 ? -5.386 -11.682 -0.586 1.00 82.50 95 SER A CA 1
ATOM 737 C C . SER A 1 95 ? -5.991 -11.795 -1.993 1.00 82.50 95 SER A C 1
ATOM 739 O O . SER A 1 95 ? -6.856 -10.994 -2.336 1.00 82.50 95 SER A O 1
ATOM 741 N N . ARG A 1 96 ? -5.645 -12.838 -2.767 1.00 77.56 96 ARG A N 1
ATOM 742 C CA . ARG A 1 96 ? -6.130 -13.065 -4.148 1.00 77.56 96 ARG A CA 1
ATOM 743 C C . ARG A 1 96 ? -7.646 -13.235 -4.274 1.00 77.56 96 ARG A C 1
ATOM 745 O O . ARG A 1 96 ? -8.200 -12.973 -5.326 1.00 77.56 96 ARG A O 1
ATOM 752 N N . GLY A 1 97 ? -8.336 -13.659 -3.214 1.00 83.81 97 GLY A N 1
ATOM 753 C CA . GLY A 1 97 ? -9.805 -13.718 -3.215 1.00 83.81 97 GLY A CA 1
ATOM 754 C C . GLY A 1 97 ? -10.478 -12.339 -3.167 1.00 83.81 97 GLY A C 1
ATOM 755 O O . GLY A 1 97 ? -11.690 -12.246 -3.348 1.00 83.81 97 GLY A O 1
ATOM 756 N N . ARG A 1 98 ? -9.699 -11.285 -2.893 1.00 87.06 98 ARG A N 1
ATOM 757 C CA . ARG A 1 98 ? -10.153 -9.901 -2.740 1.00 87.06 98 ARG A CA 1
ATOM 758 C C . ARG A 1 98 ? -9.552 -8.953 -3.785 1.00 87.06 98 ARG A C 1
ATOM 760 O O . ARG A 1 98 ? -9.960 -7.799 -3.777 1.00 87.06 98 ARG A O 1
ATOM 767 N N . LEU A 1 99 ? -8.622 -9.397 -4.639 1.00 87.44 99 LEU A N 1
ATOM 768 C CA . LEU A 1 99 ? -7.946 -8.603 -5.680 1.00 87.44 99 LEU A CA 1
ATOM 769 C C . LEU A 1 99 ? -8.266 -9.127 -7.086 1.00 87.44 99 LEU A C 1
ATOM 771 O O . LEU A 1 99 ? -8.233 -10.365 -7.248 1.00 87.44 99 LEU A O 1
#

Mean predicted aligned error: 2.85 Å

pLDDT: mean 95.17, std 5.58, range [60.22, 98.56]